Protein AF-A0A840CVR9-F1 (afdb_monomer)

Sequence (64 aa):
MTTSQKIIKNKLGVLGLAQQLGNVSKACKIMGYSRDGFYRFKELYEQGGELALQEISRFRSGKS

Secondary structure (DSSP, 8-state):
--HHHHHHHHHHHHHHHHHHHT-HHHHHHHHT--HHHHHHHHHHHHHHHHHHTTGGGG------

Mean predicted aligned error: 5.92 Å

Structure (mmCIF, N/CA/C/O backbone):
data_AF-A0A840CVR9-F1
#
_entry.id   AF-A0A840CVR9-F1
#
loop_
_atom_site.group_PDB
_atom_site.id
_atom_site.type_symbol
_atom_site.label_atom_id
_atom_site.label_alt_id
_atom_site.label_comp_id
_atom_site.label_asym_id
_atom_site.label_entity_id
_atom_site.label_seq_id
_atom_site.pdbx_PDB_ins_code
_atom_site.Cartn_x
_atom_site.Cartn_y
_atom_site.Cartn_z
_atom_site.occupancy
_atom_site.B_iso_or_equiv
_atom_site.auth_seq_id
_atom_site.auth_comp_id
_atom_site.auth_asym_id
_atom_site.auth_atom_id
_atom_site.pdbx_PDB_model_num
ATOM 1 N N . MET A 1 1 ? -8.620 14.948 9.844 1.00 54.81 1 MET A N 1
ATOM 2 C CA . MET A 1 1 ? -8.019 13.685 9.349 1.00 54.81 1 MET A CA 1
ATOM 3 C C . MET A 1 1 ? -7.608 12.850 10.547 1.00 54.81 1 MET A C 1
ATOM 5 O O . MET A 1 1 ? -6.723 13.280 11.277 1.00 54.81 1 MET A O 1
ATOM 9 N N . THR A 1 2 ? -8.268 11.714 10.783 1.00 78.00 2 THR A N 1
ATOM 10 C CA . THR A 1 2 ? -7.879 10.801 11.868 1.00 78.00 2 THR A CA 1
ATOM 11 C C . THR A 1 2 ? -6.541 10.136 11.533 1.00 78.00 2 THR A C 1
ATOM 13 O O . THR A 1 2 ? -6.178 10.002 10.361 1.00 78.00 2 THR A O 1
ATOM 16 N N . THR A 1 3 ? -5.782 9.727 12.547 1.00 75.06 3 THR A N 1
ATOM 17 C CA . THR A 1 3 ? -4.483 9.060 12.366 1.00 75.06 3 THR A CA 1
ATOM 18 C C . THR A 1 3 ? -4.610 7.815 11.483 1.00 75.06 3 THR A C 1
ATOM 20 O O . THR A 1 3 ? -3.794 7.612 10.587 1.00 75.06 3 THR A O 1
ATOM 23 N N . SER A 1 4 ? -5.695 7.050 11.639 1.00 75.62 4 SER A N 1
ATOM 24 C CA . SER A 1 4 ? -5.994 5.883 10.803 1.00 75.62 4 SER A CA 1
ATOM 25 C C . SER A 1 4 ? -6.184 6.247 9.331 1.00 75.62 4 SER A C 1
ATOM 27 O O . SER A 1 4 ? -5.616 5.588 8.468 1.00 75.62 4 SER A O 1
ATOM 29 N N . GLN A 1 5 ? -6.899 7.33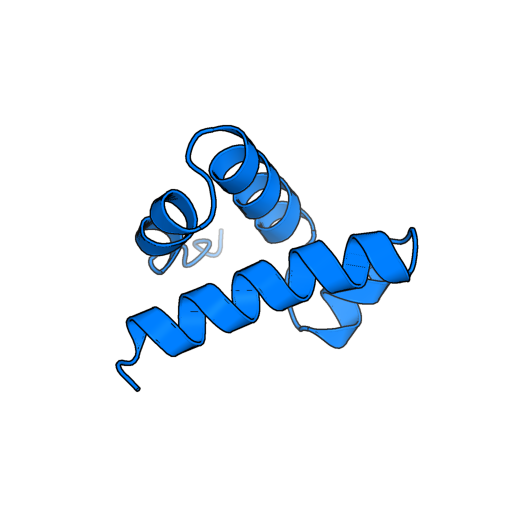3 9.020 1.00 79.25 5 GLN A N 1
ATOM 30 C CA . GLN A 1 5 ? -7.097 7.779 7.634 1.00 79.25 5 GLN A CA 1
ATOM 31 C C . GLN A 1 5 ? -5.781 8.153 6.941 1.00 79.25 5 GLN A C 1
ATOM 33 O O . GLN A 1 5 ? -5.581 7.814 5.774 1.00 79.25 5 GLN A O 1
ATOM 38 N N . LYS A 1 6 ? -4.854 8.799 7.662 1.00 82.06 6 LYS A N 1
ATOM 39 C CA . LYS A 1 6 ? -3.509 9.089 7.134 1.00 82.06 6 LYS A CA 1
ATOM 40 C C . LYS A 1 6 ? -2.733 7.802 6.839 1.00 82.06 6 LYS A C 1
ATOM 42 O O . LYS A 1 6 ? -2.099 7.695 5.796 1.00 82.06 6 LYS A O 1
ATOM 47 N N . ILE A 1 7 ? -2.824 6.809 7.724 1.00 82.00 7 ILE A N 1
ATOM 48 C CA . ILE A 1 7 ? -2.144 5.518 7.553 1.00 82.00 7 ILE A CA 1
ATOM 49 C C . ILE A 1 7 ? -2.686 4.763 6.332 1.00 82.00 7 ILE A C 1
ATOM 51 O O . ILE A 1 7 ? -1.896 4.215 5.564 1.00 82.00 7 ILE A O 1
ATOM 55 N N . ILE A 1 8 ? -4.007 4.758 6.126 1.00 86.38 8 ILE A N 1
ATOM 56 C CA . ILE A 1 8 ? -4.635 4.134 4.949 1.00 86.38 8 ILE A CA 1
ATOM 57 C C . ILE A 1 8 ? -4.143 4.813 3.670 1.00 86.38 8 ILE A C 1
ATOM 59 O O . ILE A 1 8 ? 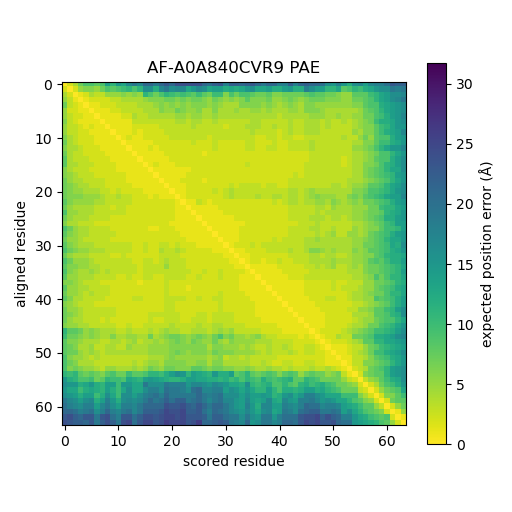-3.664 4.132 2.767 1.00 86.38 8 ILE A O 1
ATOM 63 N N . LYS A 1 9 ? -4.183 6.154 3.616 1.00 87.88 9 LYS A N 1
ATOM 64 C CA . LYS A 1 9 ? -3.704 6.913 2.451 1.00 87.88 9 LYS A CA 1
ATOM 65 C C . LYS A 1 9 ? -2.242 6.622 2.125 1.00 87.88 9 LYS A C 1
ATOM 67 O O . LYS A 1 9 ? -1.917 6.454 0.955 1.00 87.88 9 LYS A O 1
ATOM 72 N N . ASN A 1 10 ? -1.370 6.503 3.126 1.00 88.94 10 ASN A N 1
ATOM 73 C CA . ASN A 1 10 ? 0.034 6.162 2.884 1.00 88.94 10 ASN A CA 1
ATOM 74 C C . ASN A 1 10 ? 0.209 4.742 2.314 1.00 88.94 10 ASN A C 1
ATOM 76 O O . ASN A 1 10 ? 1.021 4.547 1.408 1.00 88.94 10 ASN A O 1
ATOM 80 N N . LYS A 1 11 ? -0.564 3.760 2.801 1.00 88.50 11 LYS A N 1
ATOM 81 C CA . LYS A 1 11 ? -0.540 2.376 2.286 1.00 88.50 11 LYS A CA 1
ATOM 82 C C . LYS A 1 11 ? -1.065 2.292 0.852 1.00 88.50 11 LYS A C 1
ATOM 84 O O . LYS A 1 11 ? -0.440 1.661 0.006 1.00 88.50 11 LYS A O 1
ATOM 89 N N . LEU A 1 12 ? -2.163 2.982 0.557 1.00 91.25 12 LEU A N 1
ATOM 90 C CA . LEU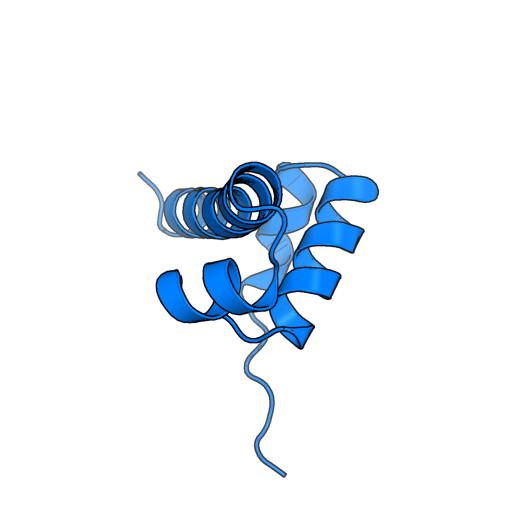 A 1 12 ? -2.663 3.108 -0.814 1.00 91.25 12 LEU A CA 1
ATOM 91 C C . LEU A 1 12 ? -1.652 3.818 -1.714 1.00 91.25 12 LEU A C 1
ATOM 93 O O . LEU A 1 12 ? -1.438 3.402 -2.849 1.00 91.25 12 LEU A O 1
ATOM 97 N N . GLY A 1 13 ? -0.969 4.830 -1.180 1.00 92.69 13 GLY A N 1
ATOM 98 C CA . GLY A 1 13 ? 0.095 5.539 -1.876 1.00 92.69 13 GLY A CA 1
ATOM 99 C C . GLY A 1 13 ? 1.223 4.615 -2.333 1.00 92.69 13 GLY A C 1
ATOM 100 O O . GLY A 1 13 ? 1.657 4.729 -3.474 1.00 92.69 13 GLY A O 1
ATOM 101 N N . VAL A 1 14 ? 1.684 3.671 -1.499 1.00 92.94 14 VAL A N 1
ATOM 102 C CA . VAL A 1 14 ? 2.766 2.755 -1.912 1.00 92.94 14 VAL A CA 1
ATOM 103 C C . VAL A 1 14 ? 2.294 1.739 -2.957 1.00 92.94 14 VAL A C 1
ATOM 105 O O . VAL A 1 14 ? 3.048 1.440 -3.883 1.00 92.94 14 VAL A O 1
ATOM 108 N N . LEU A 1 15 ? 1.046 1.264 -2.862 1.00 93.31 15 LEU A N 1
ATOM 109 C CA . LEU A 1 15 ? 0.437 0.372 -3.856 1.00 93.31 15 LEU A CA 1
ATOM 110 C C . LEU A 1 15 ? 0.303 1.064 -5.220 1.00 93.31 15 LEU A C 1
ATOM 112 O O . LEU A 1 15 ? 0.787 0.542 -6.225 1.00 93.31 15 LEU A O 1
ATOM 116 N N . GLY A 1 16 ? -0.260 2.274 -5.241 1.00 94.12 16 GLY A N 1
ATOM 117 C CA . GLY A 1 16 ? -0.403 3.068 -6.463 1.00 94.12 16 GLY A CA 1
ATOM 118 C C . GLY A 1 16 ? 0.944 3.488 -7.055 1.00 94.12 16 GLY A C 1
ATOM 119 O O . GLY A 1 16 ? 1.149 3.397 -8.264 1.00 94.12 16 GLY A O 1
ATOM 120 N N . LEU A 1 17 ? 1.911 3.869 -6.214 1.00 94.50 17 LEU A N 1
ATOM 121 C CA . LEU A 1 17 ? 3.250 4.239 -6.675 1.00 94.50 17 LEU A CA 1
ATOM 122 C C . LEU A 1 17 ? 3.981 3.052 -7.313 1.00 94.50 17 LEU A C 1
ATOM 124 O O . LEU A 1 17 ? 4.656 3.223 -8.328 1.00 94.50 17 LEU A O 1
ATOM 128 N N . ALA A 1 18 ? 3.846 1.848 -6.752 1.00 94.44 18 ALA A N 1
ATOM 129 C CA . ALA A 1 18 ? 4.429 0.647 -7.343 1.00 94.44 18 ALA A CA 1
ATOM 130 C C . ALA A 1 18 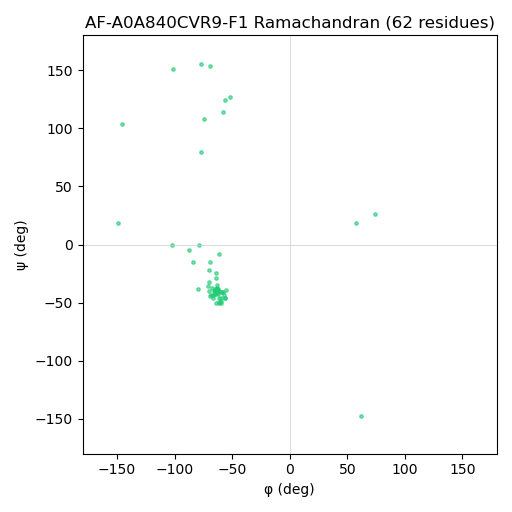? 3.827 0.334 -8.716 1.00 94.44 18 ALA A C 1
ATOM 132 O O . ALA A 1 18 ? 4.575 -0.043 -9.618 1.00 94.44 18 ALA A O 1
ATOM 133 N N . GLN A 1 19 ? 2.517 0.537 -8.883 1.00 93.31 19 GLN A N 1
ATOM 134 C CA . GLN A 1 19 ? 1.836 0.367 -10.165 1.00 93.31 19 GLN A CA 1
ATOM 135 C C . GLN A 1 19 ? 2.303 1.408 -11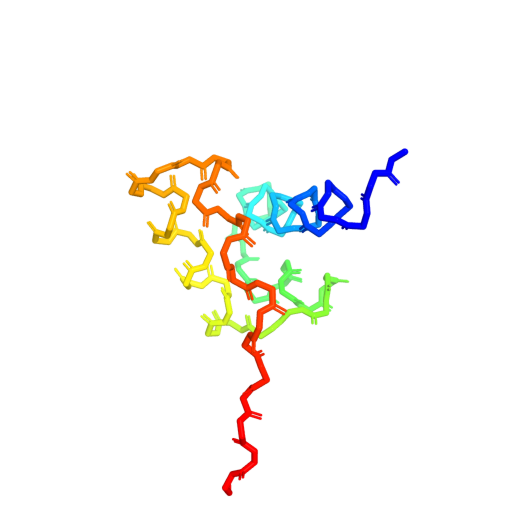.191 1.00 93.31 19 GLN A C 1
ATOM 137 O O . GLN A 1 19 ? 2.666 1.040 -12.304 1.00 93.31 19 GLN A O 1
ATOM 142 N N . GLN A 1 20 ? 2.384 2.684 -10.803 1.00 94.81 20 GLN A N 1
ATOM 143 C CA . GLN A 1 20 ? 2.842 3.762 -11.684 1.00 94.81 20 GLN A CA 1
ATOM 144 C C . GLN A 1 20 ? 4.304 3.584 -12.120 1.00 94.81 20 GLN A C 1
ATOM 146 O O . GLN A 1 20 ? 4.663 3.893 -13.252 1.00 94.81 20 GLN A O 1
ATOM 151 N N . LEU A 1 21 ? 5.164 3.099 -11.222 1.00 94.00 21 LEU A N 1
ATOM 152 C CA . LEU A 1 21 ? 6.579 2.864 -11.518 1.00 94.00 21 LEU A CA 1
ATOM 153 C C . LEU A 1 21 ? 6.842 1.512 -12.196 1.00 94.00 21 LEU A C 1
ATOM 155 O O . LEU A 1 21 ? 7.965 1.289 -12.647 1.00 94.00 21 LEU A O 1
ATOM 159 N N . GLY A 1 22 ? 5.880 0.584 -12.174 1.00 94.88 22 GLY A N 1
ATOM 160 C CA . GLY A 1 22 ? 6.098 -0.823 -12.529 1.00 94.88 22 GLY A CA 1
ATOM 161 C C . GLY A 1 22 ? 7.181 -1.508 -11.680 1.00 94.88 22 GLY A C 1
ATOM 162 O O . GLY A 1 22 ? 7.747 -2.518 -12.090 1.00 94.88 22 GLY A O 1
ATOM 163 N N . ASN A 1 23 ? 7.534 -0.940 -10.519 1.00 94.69 23 ASN A N 1
ATOM 164 C CA . ASN A 1 23 ? 8.665 -1.387 -9.710 1.00 94.69 23 ASN A CA 1
ATOM 165 C C . ASN A 1 23 ? 8.380 -1.235 -8.213 1.00 94.69 23 ASN A C 1
ATOM 167 O O . ASN A 1 23 ? 8.491 -0.151 -7.630 1.00 94.69 23 ASN A O 1
ATOM 171 N N . VAL A 1 24 ? 8.086 -2.373 -7.586 1.00 92.69 24 VAL A N 1
ATOM 172 C CA . VAL A 1 24 ? 7.801 -2.484 -6.152 1.00 92.69 24 VAL A CA 1
ATOM 173 C C . VAL A 1 24 ? 8.983 -2.010 -5.309 1.00 92.69 24 VAL A C 1
ATOM 175 O O . VAL A 1 24 ? 8.811 -1.183 -4.420 1.00 92.69 24 VAL A O 1
ATOM 178 N N . SER A 1 25 ? 10.204 -2.466 -5.606 1.00 92.75 25 SER A N 1
ATOM 179 C CA . SER A 1 25 ? 11.398 -2.111 -4.825 1.00 92.75 25 SER A CA 1
ATOM 180 C C . SER A 1 25 ? 11.646 -0.602 -4.798 1.00 92.75 25 SER A C 1
ATOM 182 O O . SER A 1 25 ? 11.986 -0.051 -3.749 1.00 92.75 25 SER A O 1
ATOM 184 N N . LYS A 1 26 ? 11.458 0.081 -5.933 1.00 94.75 26 LYS A N 1
ATOM 185 C CA . LYS A 1 26 ? 11.638 1.535 -6.030 1.00 94.75 26 LYS A CA 1
ATOM 186 C C . LYS A 1 26 ? 10.547 2.284 -5.262 1.00 94.75 26 LYS A C 1
ATOM 188 O O . LYS A 1 26 ? 10.875 3.190 -4.500 1.00 94.75 26 LYS A O 1
ATOM 193 N N . ALA A 1 27 ? 9.285 1.878 -5.398 1.00 94.31 27 ALA A N 1
ATOM 194 C CA . ALA A 1 27 ? 8.175 2.471 -4.652 1.00 94.31 27 ALA A CA 1
ATOM 195 C C . ALA A 1 27 ? 8.334 2.298 -3.132 1.00 94.31 27 ALA A C 1
ATOM 197 O O . ALA A 1 27 ? 8.218 3.268 -2.384 1.00 94.31 27 ALA A O 1
ATOM 198 N N . CYS A 1 28 ? 8.689 1.090 -2.685 1.00 92.44 28 CYS A N 1
ATOM 199 C CA . CYS A 1 28 ? 9.006 0.777 -1.293 1.00 92.44 28 CYS A CA 1
ATOM 200 C C . CYS A 1 28 ? 10.135 1.663 -0.749 1.00 92.44 28 CYS A C 1
ATOM 202 O O . CYS A 1 28 ? 9.993 2.240 0.327 1.00 92.44 28 CYS A O 1
ATOM 204 N N . LYS A 1 29 ? 11.223 1.841 -1.513 1.00 92.69 29 LYS A N 1
ATOM 205 C CA . LYS A 1 29 ? 12.356 2.696 -1.124 1.00 92.69 29 LYS A CA 1
ATOM 206 C C . LYS A 1 29 ? 11.968 4.173 -0.997 1.00 92.69 29 LYS A C 1
ATOM 208 O O . LYS A 1 29 ? 12.428 4.830 -0.072 1.00 92.69 29 LYS A O 1
ATOM 213 N N . ILE A 1 30 ? 11.131 4.684 -1.904 1.00 92.25 30 ILE A N 1
ATOM 214 C CA . ILE A 1 30 ? 10.661 6.081 -1.886 1.00 92.25 30 ILE A CA 1
ATOM 215 C C . ILE A 1 30 ? 9.730 6.330 -0.693 1.00 92.25 30 ILE A C 1
ATOM 217 O O . ILE A 1 30 ? 9.858 7.342 -0.013 1.00 92.25 30 ILE A O 1
ATOM 221 N N . MET A 1 31 ? 8.810 5.401 -0.428 1.00 88.31 31 MET A N 1
ATOM 222 C CA . MET A 1 31 ? 7.787 5.545 0.615 1.00 88.31 31 MET A CA 1
ATOM 223 C C . MET A 1 31 ? 8.250 5.072 2.00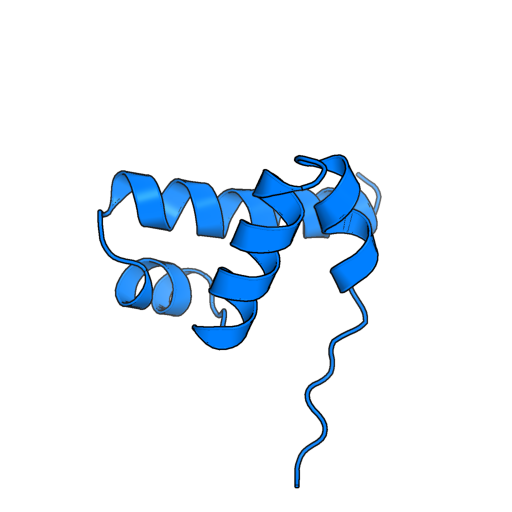3 1.00 88.31 31 MET A C 1
ATOM 225 O O . MET A 1 31 ? 7.507 5.213 2.971 1.00 88.31 31 MET A O 1
ATOM 229 N N . GLY A 1 32 ? 9.452 4.496 2.113 1.00 89.12 32 GLY A N 1
ATOM 230 C CA . GLY A 1 32 ? 10.004 3.997 3.376 1.00 89.12 32 GLY A CA 1
ATOM 231 C C . GLY A 1 32 ? 9.371 2.692 3.872 1.00 89.12 32 GLY A C 1
ATOM 232 O O . GLY A 1 32 ? 9.373 2.426 5.072 1.00 89.12 32 GLY A O 1
ATOM 233 N N . TYR A 1 33 ? 8.827 1.874 2.968 1.00 89.56 33 TYR A N 1
ATOM 234 C CA . TYR A 1 33 ? 8.266 0.563 3.296 1.00 89.56 33 TYR A CA 1
ATOM 235 C C . TYR A 1 33 ? 9.226 -0.569 2.930 1.00 89.56 33 TYR A C 1
ATOM 237 O O . TYR A 1 33 ? 10.001 -0.483 1.980 1.00 89.56 33 TYR A O 1
ATOM 245 N N . SER A 1 34 ? 9.139 -1.674 3.664 1.00 89.62 34 SER A N 1
ATOM 246 C CA . SER A 1 34 ? 9.769 -2.935 3.284 1.00 89.62 34 SER A CA 1
ATOM 247 C C . SER A 1 34 ? 8.969 -3.638 2.183 1.00 89.62 34 SER A C 1
ATOM 249 O O . SER A 1 34 ? 7.757 -3.452 2.049 1.00 89.62 34 SER A O 1
ATOM 251 N N . ARG A 1 35 ? 9.654 -4.481 1.401 1.00 89.12 35 ARG A N 1
ATOM 252 C CA . ARG A 1 35 ? 9.015 -5.302 0.358 1.00 89.12 35 ARG A CA 1
ATOM 253 C C . ARG A 1 35 ? 7.998 -6.281 0.950 1.00 89.12 35 ARG A C 1
A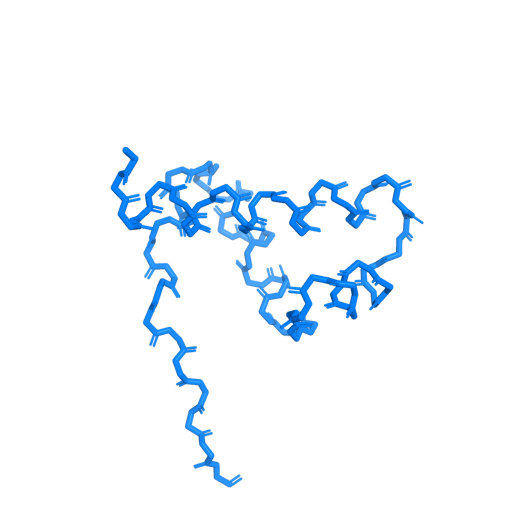TOM 255 O O . ARG A 1 35 ? 6.909 -6.410 0.409 1.00 89.12 35 ARG A O 1
ATOM 262 N N . ASP A 1 36 ? 8.314 -6.894 2.090 1.00 88.62 36 ASP A N 1
ATOM 263 C CA . ASP A 1 36 ? 7.375 -7.738 2.841 1.00 88.62 36 ASP A CA 1
ATOM 264 C C . ASP A 1 36 ? 6.086 -7.003 3.210 1.00 88.62 36 ASP A C 1
ATOM 266 O O . ASP A 1 36 ? 4.989 -7.515 2.994 1.00 88.62 36 ASP A O 1
ATOM 270 N N . GLY A 1 37 ? 6.207 -5.774 3.725 1.00 87.88 37 GLY A N 1
ATOM 271 C CA . GLY A 1 37 ? 5.044 -4.953 4.059 1.00 87.88 37 GLY A CA 1
ATOM 272 C C . GLY A 1 37 ? 4.171 -4.690 2.835 1.00 87.88 37 GLY A C 1
ATOM 273 O O . GLY A 1 37 ? 2.952 -4.808 2.917 1.00 87.88 37 GLY A O 1
ATOM 274 N N . PHE A 1 38 ? 4.793 -4.415 1.686 1.00 91.62 38 PHE A N 1
ATOM 275 C CA . PHE A 1 38 ? 4.082 -4.176 0.434 1.00 91.62 38 PHE A CA 1
ATOM 276 C C . PHE A 1 38 ? 3.219 -5.360 -0.005 1.00 91.62 38 PHE A C 1
ATOM 278 O O . PHE A 1 38 ? 2.042 -5.159 -0.292 1.00 91.62 38 PHE A O 1
ATOM 285 N N . TYR A 1 39 ? 3.762 -6.581 -0.040 1.00 91.19 39 TYR A N 1
ATOM 286 C CA . TYR A 1 39 ? 2.981 -7.748 -0.476 1.00 91.19 39 TYR A CA 1
ATOM 287 C C . TYR A 1 39 ? 1.801 -8.022 0.454 1.00 91.19 39 TYR A C 1
ATOM 289 O O . TYR A 1 39 ? 0.714 -8.347 -0.011 1.00 91.19 39 TYR A O 1
ATOM 297 N N . ARG A 1 40 ? 1.980 -7.773 1.751 1.00 89.00 40 ARG A N 1
ATOM 298 C CA . ARG A 1 40 ? 0.907 -7.856 2.746 1.00 89.00 40 ARG A CA 1
ATOM 299 C C . ARG A 1 40 ? -0.185 -6.817 2.518 1.00 89.00 40 ARG A C 1
ATOM 301 O O . ARG A 1 40 ? -1.367 -7.124 2.622 1.00 89.00 40 ARG A O 1
ATOM 308 N N . PHE A 1 41 ? 0.203 -5.582 2.199 1.00 90.12 41 PHE A N 1
ATOM 309 C CA . PHE A 1 41 ? -0.751 -4.530 1.849 1.00 90.12 41 PHE A CA 1
ATOM 310 C C . PHE A 1 41 ? -1.492 -4.875 0.557 1.00 90.12 41 PHE A C 1
ATOM 312 O O . PHE A 1 41 ? -2.697 -4.664 0.486 1.00 90.12 41 PHE A O 1
ATOM 319 N N . LYS A 1 42 ? -0.788 -5.424 -0.439 1.00 91.44 42 LYS A N 1
ATOM 320 C CA . LYS A 1 42 ? -1.373 -5.842 -1.714 1.00 91.44 42 LYS A CA 1
ATOM 321 C C . LYS A 1 42 ? -2.416 -6.935 -1.500 1.00 91.44 42 LYS A C 1
ATOM 323 O O . LYS A 1 42 ? -3.535 -6.782 -1.964 1.00 91.44 42 LYS A O 1
ATOM 328 N N . GLU A 1 43 ? -2.067 -7.980 -0.758 1.00 91.12 43 GLU A N 1
ATOM 329 C CA . GLU A 1 43 ? -2.965 -9.099 -0.472 1.00 91.12 43 GLU A CA 1
ATOM 330 C C . GLU A 1 43 ? -4.234 -8.633 0.254 1.00 91.12 43 GLU A C 1
ATOM 332 O O . GLU A 1 43 ? -5.342 -8.965 -0.154 1.00 91.12 43 GLU A O 1
ATOM 337 N N . LEU A 1 44 ? -4.092 -7.789 1.278 1.00 89.62 44 LEU A N 1
ATOM 338 C CA . LEU A 1 44 ? -5.244 -7.262 2.010 1.00 89.62 44 LEU A CA 1
ATOM 339 C C . LEU A 1 44 ? -6.101 -6.328 1.155 1.00 89.62 44 LEU A C 1
ATOM 341 O O . LEU A 1 44 ? -7.327 -6.378 1.232 1.00 89.62 44 LEU A O 1
ATOM 345 N N . TYR A 1 45 ? -5.476 -5.520 0.302 1.00 90.81 45 TYR A N 1
ATOM 346 C CA . TYR A 1 45 ? -6.201 -4.704 -0.665 1.00 90.81 45 TYR A CA 1
ATOM 347 C C . TYR A 1 45 ? -6.964 -5.564 -1.686 1.00 90.81 45 TYR A C 1
ATOM 349 O O . TYR A 1 45 ? -8.095 -5.238 -2.028 1.00 90.81 45 TYR A O 1
ATOM 357 N N . GLU A 1 46 ? -6.400 -6.686 -2.131 1.00 89.69 46 GLU A N 1
ATOM 358 C CA . GLU A 1 46 ? -7.089 -7.630 -3.022 1.00 89.69 46 GLU A CA 1
ATOM 359 C C . GLU A 1 46 ? -8.229 -8.382 -2.316 1.00 89.69 46 GLU A C 1
ATOM 361 O O . GLU A 1 46 ? -9.240 -8.678 -2.947 1.00 89.69 46 GLU A O 1
ATOM 366 N N . GLN A 1 47 ? -8.106 -8.653 -1.013 1.00 89.88 47 GLN A N 1
ATOM 367 C CA . GLN A 1 47 ? -9.130 -9.356 -0.231 1.00 89.88 47 GLN A CA 1
ATOM 368 C C . GLN A 1 47 ? -10.298 -8.459 0.206 1.00 89.88 47 GLN A C 1
ATOM 370 O O . GLN A 1 47 ? -11.441 -8.911 0.233 1.00 89.88 47 GLN A O 1
ATOM 375 N N . GLY A 1 48 ? -10.033 -7.205 0.582 1.00 86.00 48 GLY A N 1
ATOM 376 C CA . GLY A 1 48 ? -11.044 -6.327 1.187 1.00 86.00 48 GLY A CA 1
ATOM 377 C C . GLY A 1 48 ? -10.861 -4.838 0.893 1.00 86.00 48 GLY A C 1
ATOM 378 O O . GLY A 1 48 ? -11.406 -3.991 1.607 1.00 86.00 48 GLY A O 1
ATOM 379 N N . GLY A 1 49 ? -10.088 -4.501 -0.141 1.00 88.31 49 GLY A N 1
ATOM 380 C CA . GLY A 1 49 ? -9.909 -3.136 -0.620 1.00 88.31 49 GLY A CA 1
ATOM 381 C C . GLY A 1 49 ? -9.283 -2.196 0.409 1.00 88.31 49 GLY A C 1
ATOM 382 O O . GLY A 1 49 ? -8.455 -2.566 1.243 1.00 88.31 49 GLY A O 1
ATOM 383 N N . GLU A 1 50 ? -9.686 -0.929 0.353 1.00 84.94 50 GLU A N 1
ATOM 384 C CA . GLU A 1 50 ? -9.154 0.132 1.217 1.00 84.94 50 GLU A CA 1
ATOM 385 C C . GLU A 1 50 ? -9.472 -0.090 2.705 1.00 84.94 50 GLU A C 1
ATOM 387 O O . GLU A 1 50 ? -8.707 0.333 3.577 1.00 84.94 50 GLU A O 1
ATOM 392 N N . LEU A 1 51 ? -10.586 -0.767 3.002 1.00 83.38 51 LEU A N 1
ATOM 393 C CA . LEU A 1 51 ? -11.034 -1.038 4.368 1.00 83.38 51 LEU A CA 1
ATOM 394 C C . LEU A 1 51 ? -10.114 -2.048 5.064 1.00 83.38 51 LEU A C 1
ATOM 396 O O . LEU A 1 51 ? -9.724 -1.823 6.211 1.00 83.38 51 LEU A O 1
ATOM 400 N N . ALA A 1 52 ? -9.669 -3.085 4.351 1.00 86.12 52 ALA A N 1
ATOM 401 C CA . ALA A 1 52 ? -8.747 -4.094 4.879 1.00 86.12 52 ALA A CA 1
ATOM 402 C C . ALA A 1 52 ? -7.359 -3.527 5.241 1.00 86.12 52 ALA A C 1
ATOM 404 O O . ALA A 1 52 ? -6.667 -4.037 6.125 1.00 86.12 52 ALA A O 1
ATOM 405 N N . LEU A 1 53 ? -6.949 -2.409 4.630 1.00 83.56 53 LEU A N 1
ATOM 406 C CA . LEU A 1 53 ? -5.684 -1.746 4.963 1.00 83.56 53 LEU A CA 1
ATOM 407 C C . LEU A 1 53 ? -5.687 -1.085 6.354 1.00 83.56 53 LEU A C 1
ATOM 409 O O . LEU A 1 53 ? -4.603 -0.762 6.865 1.00 83.56 53 LEU A O 1
ATOM 413 N N . GLN A 1 54 ? -6.849 -0.894 6.992 1.00 79.25 54 GLN A N 1
ATOM 414 C CA . GLN A 1 54 ? -6.945 -0.316 8.340 1.00 79.25 54 GLN A CA 1
ATOM 415 C C . GLN A 1 54 ? -6.295 -1.196 9.415 1.00 79.25 54 GLN A C 1
ATOM 417 O O . GLN A 1 54 ? -5.605 -0.669 10.293 1.00 79.25 54 GLN A O 1
ATOM 422 N N . GLU A 1 55 ? -6.424 -2.520 9.318 1.00 67.31 55 GLU A N 1
ATOM 423 C CA . GLU A 1 55 ? -6.007 -3.450 10.381 1.00 67.31 55 GLU A CA 1
ATOM 424 C C . GLU A 1 55 ? -4.483 -3.564 10.565 1.00 67.31 55 GLU A C 1
ATOM 426 O O . GLU A 1 55 ? -3.989 -3.861 11.652 1.00 67.31 55 GLU A O 1
ATOM 431 N N . ILE A 1 56 ? -3.692 -3.225 9.544 1.00 66.50 56 ILE A N 1
ATOM 432 C CA . ILE A 1 56 ? -2.245 -3.523 9.518 1.00 66.50 56 ILE A CA 1
ATOM 433 C C . ILE A 1 56 ? -1.407 -2.548 10.367 1.00 66.50 56 ILE A C 1
ATOM 435 O O . ILE A 1 56 ? -0.185 -2.653 10.431 1.00 66.50 56 ILE A O 1
ATOM 439 N N . SER A 1 57 ? -2.014 -1.554 11.026 1.00 56.91 57 SER A N 1
ATOM 440 C CA . SER A 1 57 ? -1.271 -0.511 11.765 1.00 56.91 57 SER A CA 1
ATOM 441 C C . SER A 1 57 ? -0.397 -1.032 12.924 1.00 56.91 57 SER A C 1
ATOM 443 O O . SER A 1 57 ? 0.359 -0.253 13.505 1.00 56.91 57 SER A O 1
ATOM 445 N N . ARG A 1 58 ? -0.488 -2.317 13.286 1.00 56.59 58 ARG A N 1
ATOM 446 C CA . ARG A 1 58 ? 0.216 -2.907 14.436 1.00 56.59 58 ARG A CA 1
ATOM 447 C C . ARG A 1 58 ? 1.458 -3.732 14.096 1.00 56.59 58 ARG A C 1
ATOM 449 O O . A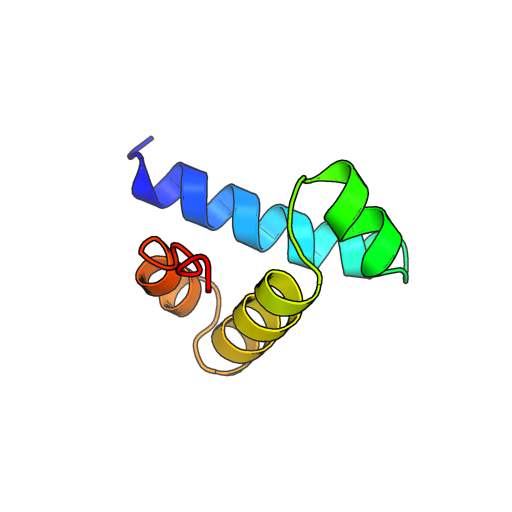RG A 1 58 ? 2.103 -4.209 15.025 1.00 56.59 58 ARG A O 1
ATOM 456 N N . PHE A 1 59 ? 1.839 -3.879 12.825 1.00 50.69 59 PHE A N 1
ATOM 457 C CA . PHE A 1 59 ? 2.991 -4.715 12.469 1.00 50.69 59 PHE A CA 1
ATOM 458 C C . PHE A 1 59 ? 4.329 -4.015 12.770 1.00 50.69 59 PHE A C 1
ATOM 460 O O . PHE A 1 59 ? 4.992 -3.459 11.898 1.00 50.69 59 PHE A O 1
ATOM 467 N N . ARG A 1 60 ? 4.734 -4.044 14.044 1.00 48.12 60 ARG A N 1
ATOM 468 C CA . ARG A 1 60 ? 6.146 -4.003 14.426 1.00 48.12 60 ARG A CA 1
ATOM 469 C C . ARG A 1 60 ? 6.691 -5.391 14.113 1.00 48.12 60 ARG A C 1
ATOM 471 O O . ARG A 1 60 ? 6.350 -6.338 14.815 1.00 48.12 60 ARG A O 1
ATOM 478 N N . SER A 1 61 ? 7.505 -5.531 13.070 1.00 48.47 61 SER A N 1
ATOM 479 C CA . SER A 1 61 ? 8.360 -6.713 12.982 1.00 48.47 61 SER A CA 1
ATOM 480 C C . SER A 1 61 ? 9.226 -6.721 14.236 1.00 48.47 61 SER A C 1
ATOM 482 O O . SER A 1 61 ? 10.015 -5.799 14.457 1.00 48.47 61 SER A O 1
ATOM 484 N N . GLY A 1 62 ? 9.005 -7.720 15.089 1.00 43.38 62 GLY A N 1
ATOM 485 C CA . GLY A 1 62 ? 9.942 -8.065 16.137 1.00 43.38 62 GLY A CA 1
ATOM 486 C C . GLY A 1 62 ? 11.309 -8.234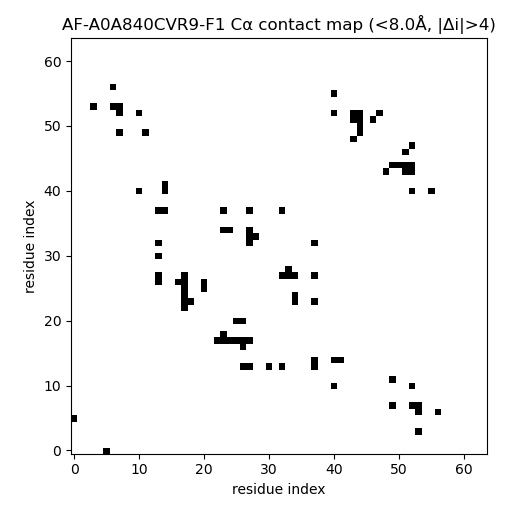 15.493 1.00 43.38 62 GLY A C 1
ATOM 487 O O . GLY A 1 62 ? 11.453 -8.946 14.501 1.00 43.38 62 GLY A O 1
ATOM 488 N N . LYS A 1 63 ? 12.292 -7.516 16.034 1.00 41.09 63 LYS A N 1
ATOM 489 C CA . LYS A 1 63 ? 13.681 -7.931 15.915 1.00 41.09 63 LYS A CA 1
ATOM 490 C C . LYS A 1 63 ? 13.763 -9.351 16.480 1.00 41.09 63 LYS A C 1
ATOM 492 O O . LYS A 1 63 ? 13.368 -9.565 17.626 1.00 41.09 63 LYS A O 1
ATOM 497 N N . SER A 1 64 ? 14.261 -10.289 15.695 1.00 37.88 64 SER A N 1
ATOM 498 C CA . SER A 1 64 ? 15.048 -11.405 16.212 1.00 37.88 64 SER A CA 1
ATOM 499 C C . SER A 1 64 ? 16.417 -11.285 15.580 1.00 37.88 64 SER A C 1
ATOM 501 O O . SER A 1 64 ? 16.457 -11.015 14.358 1.00 37.88 64 SER A O 1
#

Solvent-accessible surface area (backbone atoms only — not comparable to full-atom values): 3816 Å² total; per-residue (Å²): 132,56,74,66,58,54,54,32,52,52,55,50,46,41,56,52,42,16,61,77,64,75,32,57,72,59,24,22,62,74,70,73,47,52,69,71,57,48,55,54,49,49,51,32,34,74,76,49,36,77,67,44,48,59,76,62,82,73,77,70,80,74,86,128

Organism: NCBI:txid637886

pLDDT: mean 82.66, std 15.18, range [37.88, 94.88]

Nearest PDB structures (foldseek):
  8rkv-assembly1_R  TM=6.732E-01  e=9.372E-01  Scytonema hofmannii

Foldseek 3Di:
DDPLVVQLVLLVQLVVQCVVVVHNVVSCVVSVHDSVVNVVSVVQCVVPNSVSSSVCPPDPPDDD

Radius of gyration: 11.5 Å; Cα contacts (8 Å, |Δi|>4): 48; chains: 1; bounding box: 26×25×29 Å